Protein AF-A0A928F5N5-F1 (afdb_monomer)

Structure (mmCIF, N/CA/C/O backbone):
data_AF-A0A928F5N5-F1
#
_entry.id   AF-A0A928F5N5-F1
#
loop_
_atom_site.group_PDB
_atom_site.id
_atom_site.type_symbol
_atom_site.label_atom_id
_atom_site.label_alt_id
_atom_site.label_comp_id
_atom_site.label_asym_id
_atom_site.label_entity_id
_atom_site.label_seq_id
_atom_site.pdbx_PDB_ins_code
_atom_site.Cartn_x
_atom_site.Cartn_y
_atom_site.Cartn_z
_atom_site.occupancy
_atom_site.B_iso_or_equiv
_atom_site.auth_seq_id
_atom_site.auth_comp_id
_atom_site.auth_asym_id
_atom_site.auth_atom_id
_atom_site.pdbx_PDB_model_num
ATOM 1 N N . MET A 1 1 ? -5.615 1.039 19.590 1.00 87.25 1 MET A N 1
ATOM 2 C CA . MET A 1 1 ? -5.052 1.084 18.214 1.00 87.25 1 MET A CA 1
ATOM 3 C C . MET A 1 1 ? -4.154 2.319 18.062 1.00 87.25 1 MET A C 1
ATOM 5 O O . MET A 1 1 ? -4.483 3.327 18.672 1.00 87.25 1 MET A O 1
ATOM 9 N N . LYS A 1 2 ? -3.042 2.280 17.303 1.00 90.00 2 LYS A N 1
ATOM 10 C CA . LYS A 1 2 ? -2.291 3.506 16.936 1.00 90.00 2 LYS 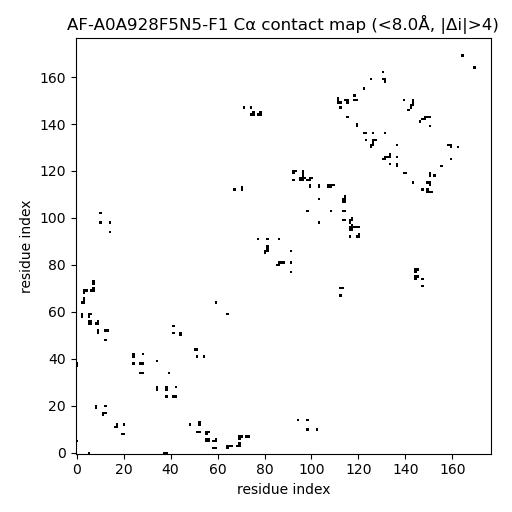A CA 1
ATOM 11 C C . LYS A 1 2 ? -2.864 4.136 15.659 1.00 90.00 2 LYS A C 1
ATOM 13 O O . LYS A 1 2 ? -3.434 3.432 14.828 1.00 90.00 2 LYS A O 1
ATOM 18 N N . ARG A 1 3 ? -2.696 5.446 15.453 1.00 90.75 3 ARG A N 1
ATOM 19 C CA . ARG A 1 3 ? -3.262 6.143 14.276 1.00 90.75 3 ARG A CA 1
ATOM 20 C C . ARG A 1 3 ? -2.635 5.715 12.954 1.00 90.75 3 ARG A C 1
ATOM 22 O O . ARG A 1 3 ? -3.323 5.692 11.941 1.00 90.75 3 ARG A O 1
ATOM 29 N N . GLU A 1 4 ? -1.373 5.308 12.968 1.00 92.06 4 GLU A N 1
ATOM 30 C CA . GLU A 1 4 ? -0.698 4.739 11.803 1.00 92.06 4 GLU A CA 1
ATOM 31 C C . GLU A 1 4 ? -1.307 3.386 11.403 1.00 92.06 4 GLU A C 1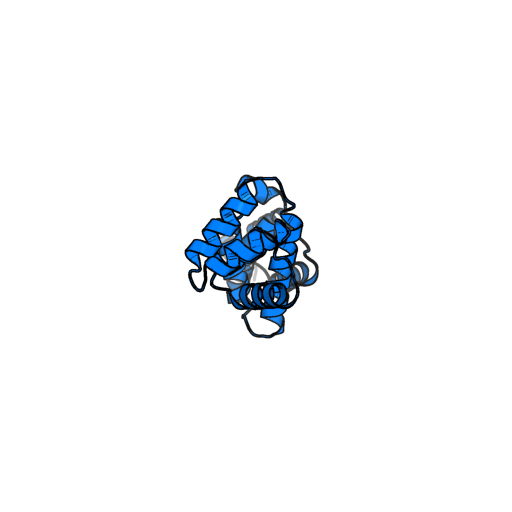
ATOM 33 O O . GLU A 1 4 ? -1.368 3.064 10.220 1.00 92.06 4 GLU A O 1
ATOM 38 N N . ASP A 1 5 ? -1.769 2.583 12.374 1.00 92.75 5 ASP A N 1
ATOM 39 C CA . ASP A 1 5 ? -2.526 1.351 12.095 1.00 92.75 5 ASP A CA 1
ATOM 40 C C . ASP A 1 5 ? -3.903 1.687 11.518 1.00 92.75 5 ASP A C 1
ATOM 42 O O . ASP A 1 5 ? -4.307 1.111 10.510 1.00 92.75 5 ASP A O 1
ATOM 46 N N . ALA A 1 6 ? -4.600 2.659 12.116 1.00 93.38 6 ALA A N 1
ATOM 47 C CA . ALA A 1 6 ? -5.908 3.107 11.644 1.00 93.38 6 ALA A CA 1
ATOM 48 C C . ALA A 1 6 ? -5.847 3.598 10.193 1.00 93.38 6 ALA A C 1
ATOM 50 O O . ALA A 1 6 ? -6.663 3.204 9.361 1.00 93.38 6 ALA A O 1
ATOM 51 N N . PHE A 1 7 ? -4.846 4.418 9.870 1.00 92.25 7 PHE A N 1
ATOM 52 C CA . PHE A 1 7 ? -4.652 4.942 8.526 1.00 92.25 7 PHE A CA 1
ATOM 53 C C . PHE A 1 7 ? -4.299 3.839 7.526 1.00 92.25 7 PHE A C 1
ATOM 55 O O . PHE A 1 7 ? -4.830 3.837 6.414 1.00 92.25 7 PHE A O 1
ATOM 62 N N . TYR A 1 8 ? -3.446 2.891 7.925 1.00 94.50 8 TYR A N 1
ATOM 63 C CA . TYR A 1 8 ? -3.115 1.706 7.136 1.00 94.50 8 TYR A CA 1
ATOM 64 C C . TYR A 1 8 ? -4.360 0.864 6.817 1.00 94.50 8 TYR A C 1
ATOM 66 O O . 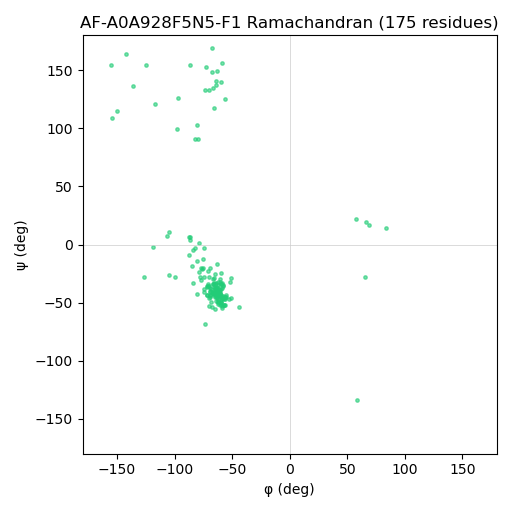TYR A 1 8 ? -4.638 0.628 5.642 1.00 94.50 8 TYR A O 1
ATOM 74 N N . TYR A 1 9 ? -5.159 0.482 7.819 1.00 95.44 9 TYR A N 1
ATOM 75 C CA . TYR A 1 9 ? -6.366 -0.321 7.592 1.00 95.44 9 TYR A CA 1
ATOM 76 C C . TYR A 1 9 ? -7.431 0.432 6.803 1.00 95.44 9 TYR A C 1
ATOM 78 O O . TYR A 1 9 ? -7.987 -0.121 5.860 1.00 95.44 9 TYR A O 1
ATOM 86 N N . LYS A 1 10 ? -7.664 1.715 7.111 1.00 93.75 10 LYS A N 1
ATOM 87 C CA . LYS A 1 10 ? -8.564 2.573 6.327 1.00 93.75 10 LYS A CA 1
ATOM 88 C C . LYS A 1 10 ? -8.178 2.548 4.852 1.00 93.75 10 LYS A C 1
ATOM 90 O O . LYS A 1 10 ? -9.032 2.390 3.987 1.00 93.75 10 LYS A O 1
ATOM 95 N N . THR A 1 11 ? -6.884 2.699 4.579 1.00 92.50 11 THR A N 1
ATOM 96 C CA . THR A 1 11 ? -6.342 2.671 3.223 1.00 92.50 11 THR A CA 1
ATOM 97 C C . THR A 1 11 ? -6.611 1.330 2.553 1.00 92.50 11 THR A C 1
ATOM 99 O O . THR A 1 11 ? -7.178 1.309 1.470 1.00 92.50 11 THR A O 1
ATOM 102 N N . LEU A 1 12 ? -6.266 0.211 3.190 1.00 94.44 12 LEU A N 1
ATOM 103 C CA . LEU A 1 12 ? -6.511 -1.117 2.626 1.00 94.44 12 LEU A CA 1
ATOM 104 C C . LEU A 1 12 ? -7.995 -1.364 2.316 1.00 94.44 12 LEU A C 1
ATOM 106 O O . LEU A 1 12 ? -8.326 -1.801 1.213 1.00 94.44 12 LEU A O 1
ATOM 110 N N . LEU A 1 13 ? -8.884 -0.988 3.237 1.00 94.81 13 LEU A N 1
ATOM 111 C CA . LEU A 1 13 ? -10.331 -1.126 3.075 1.00 94.81 13 LEU A CA 1
ATOM 112 C C . LEU A 1 13 ? -10.867 -0.302 1.896 1.00 94.81 13 LEU A C 1
ATOM 114 O O . LEU A 1 13 ? -11.680 -0.808 1.126 1.00 94.81 13 LEU A O 1
ATOM 118 N N . MET A 1 14 ? -10.372 0.926 1.687 1.00 92.75 14 MET A N 1
ATOM 119 C CA . MET A 1 14 ? -10.739 1.751 0.522 1.00 92.75 14 MET A CA 1
ATOM 120 C C . MET A 1 14 ? -10.398 1.087 -0.821 1.00 92.75 14 MET A C 1
ATOM 122 O O . MET A 1 14 ? -11.011 1.408 -1.839 1.00 92.75 14 MET A O 1
ATOM 126 N N . PHE A 1 15 ? -9.429 0.170 -0.830 1.00 91.62 15 PHE A N 1
ATOM 127 C CA . PHE A 1 15 ? -8.998 -0.574 -2.013 1.00 91.62 15 PHE A CA 1
ATOM 128 C C . PHE A 1 15 ? -9.490 -2.029 -2.030 1.00 91.62 15 PHE A C 1
ATOM 130 O O . PHE A 1 15 ? -9.087 -2.792 -2.903 1.00 91.62 15 PHE A O 1
ATOM 137 N N . GLY A 1 16 ? -10.403 -2.396 -1.124 1.00 92.44 16 GLY A N 1
ATOM 138 C CA . GLY A 1 16 ? -11.052 -3.709 -1.104 1.00 92.44 16 GLY A CA 1
ATOM 139 C C . GLY A 1 16 ? -10.254 -4.814 -0.409 1.00 92.44 16 GLY A C 1
ATOM 140 O O . GLY A 1 16 ? -10.598 -5.982 -0.557 1.00 92.44 16 GLY A O 1
ATOM 141 N N . PHE A 1 17 ? -9.212 -4.474 0.354 1.00 93.75 17 PHE A N 1
ATOM 142 C CA . PHE A 1 17 ? -8.443 -5.442 1.137 1.00 93.75 17 PHE A CA 1
ATOM 143 C C . PHE A 1 17 ? -8.929 -5.451 2.593 1.00 93.75 17 PHE A C 1
ATOM 145 O O . PHE A 1 17 ? -8.545 -4.581 3.376 1.00 93.75 17 PHE A O 1
ATOM 152 N N . SER A 1 18 ? -9.768 -6.427 2.960 1.00 93.38 18 SER A N 1
ATOM 153 C CA . SER A 1 18 ? -10.302 -6.558 4.327 1.00 93.38 18 SER A CA 1
ATOM 154 C C . SER A 1 18 ? -9.584 -7.600 5.185 1.00 93.38 18 SER A C 1
ATOM 156 O O . SER A 1 18 ? -9.499 -7.390 6.390 1.00 93.38 18 SER A O 1
ATOM 158 N N . ASP A 1 19 ? -8.992 -8.646 4.589 1.00 90.94 19 ASP A N 1
ATOM 159 C CA . ASP A 1 19 ? -8.426 -9.804 5.311 1.00 90.94 19 ASP A CA 1
ATOM 160 C C . ASP A 1 19 ? -7.598 -9.411 6.547 1.00 90.94 19 ASP A C 1
ATOM 162 O O . ASP A 1 19 ? -7.870 -9.841 7.665 1.00 90.94 19 ASP A O 1
ATOM 166 N N . GLY A 1 20 ? -6.604 -8.534 6.363 1.00 88.44 20 GLY A N 1
ATOM 167 C CA . GLY A 1 20 ? -5.707 -8.132 7.448 1.00 88.44 20 GLY A CA 1
ATOM 168 C C . GLY A 1 20 ? -6.376 -7.265 8.519 1.00 88.44 20 GLY A C 1
ATOM 169 O O . GLY A 1 20 ? -5.946 -7.285 9.670 1.00 88.44 20 GLY A O 1
ATOM 170 N N . TYR A 1 21 ? -7.416 -6.504 8.164 1.00 93.31 21 TYR A N 1
ATOM 171 C CA . TYR A 1 21 ? -8.219 -5.760 9.137 1.00 93.31 21 TYR A CA 1
ATOM 172 C C . TYR A 1 21 ? -9.089 -6.714 9.964 1.00 93.31 21 TYR A C 1
ATOM 174 O O . TYR A 1 21 ? -9.132 -6.583 11.187 1.00 93.31 21 TYR A O 1
ATOM 182 N N . ASP A 1 22 ? -9.723 -7.690 9.314 1.00 93.44 22 ASP A N 1
ATOM 183 C CA . ASP A 1 22 ? -10.597 -8.664 9.970 1.00 93.44 22 ASP A CA 1
ATOM 184 C C . ASP A 1 22 ? -9.799 -9.548 10.944 1.00 93.44 22 ASP A C 1
ATOM 186 O O . ASP A 1 22 ? -10.198 -9.733 12.096 1.00 93.44 22 ASP A O 1
ATOM 190 N N . GLU A 1 23 ? -8.626 -10.035 10.526 1.00 93.06 23 GLU A N 1
ATOM 191 C CA . GLU A 1 23 ? -7.694 -10.775 11.390 1.00 93.06 23 GLU A CA 1
ATOM 192 C C . GLU A 1 23 ? -7.266 -9.951 12.611 1.00 93.06 23 GLU A C 1
ATOM 194 O O . GLU A 1 23 ? -7.282 -10.443 13.744 1.00 93.06 23 GLU A O 1
ATOM 199 N N . TRP A 1 24 ? -6.915 -8.680 12.395 1.00 94.19 24 TRP A N 1
ATOM 200 C CA . TRP A 1 24 ? -6.528 -7.770 13.467 1.00 94.19 24 TRP A CA 1
ATOM 201 C C . TRP A 1 24 ? -7.674 -7.535 14.455 1.00 94.19 24 TRP A C 1
ATOM 203 O O . TRP A 1 24 ? -7.465 -7.642 15.664 1.00 94.19 24 TRP A O 1
ATOM 213 N N . LEU A 1 25 ? -8.885 -7.250 13.968 1.00 94.06 25 LEU A N 1
ATOM 214 C CA . LEU A 1 25 ? -10.032 -6.971 14.830 1.00 94.06 25 LEU A CA 1
ATOM 215 C C . LEU A 1 25 ? -10.379 -8.196 15.681 1.00 94.06 25 LEU A C 1
ATOM 217 O O . LEU A 1 25 ? -10.520 -8.072 16.897 1.00 94.06 25 LEU A O 1
ATOM 221 N N . ASN A 1 26 ? -10.434 -9.380 15.067 1.00 93.81 26 ASN A N 1
ATOM 222 C CA . ASN A 1 26 ? -10.726 -10.630 15.769 1.00 93.81 26 ASN A CA 1
ATOM 223 C C . ASN A 1 26 ? -9.701 -10.925 16.870 1.00 93.81 26 ASN A C 1
ATOM 225 O O . ASN A 1 26 ? -10.084 -11.256 17.991 1.00 93.81 26 ASN A O 1
ATOM 229 N N . TYR A 1 27 ? -8.407 -10.725 16.595 1.00 94.06 27 TYR A N 1
ATOM 230 C CA . TYR A 1 27 ? -7.363 -10.885 17.608 1.00 94.06 27 TYR A CA 1
ATOM 231 C C . TYR A 1 27 ? -7.621 -10.008 18.842 1.00 94.06 27 TYR A C 1
ATOM 233 O O . TYR A 1 27 ? -7.532 -10.483 19.975 1.00 94.06 27 TYR A O 1
ATOM 241 N N . TYR A 1 28 ? -7.960 -8.732 18.650 1.00 92.06 28 TYR A N 1
ATOM 242 C CA . TYR A 1 28 ? -8.182 -7.819 19.771 1.00 92.06 28 TYR A CA 1
ATOM 243 C C . TYR A 1 28 ? -9.482 -8.107 20.525 1.00 92.06 28 TYR A C 1
ATOM 245 O O . TYR A 1 28 ? -9.481 -8.040 21.752 1.00 92.06 28 TYR A O 1
ATOM 253 N N . LEU A 1 29 ? -10.547 -8.510 19.828 1.00 92.19 29 LEU A N 1
ATOM 254 C CA . LEU A 1 29 ? -11.795 -8.945 20.463 1.00 92.19 29 LEU A CA 1
ATOM 255 C C . LEU A 1 29 ? -11.603 -10.165 21.374 1.00 92.19 29 LEU A C 1
ATOM 257 O O . LEU A 1 29 ? -12.285 -10.285 22.389 1.00 92.19 29 LEU A O 1
ATOM 261 N N . GLU A 1 30 ? -10.668 -11.056 21.041 1.00 93.56 30 GLU A N 1
ATOM 262 C CA . GLU A 1 30 ? -10.359 -12.235 21.855 1.00 93.56 30 GLU A CA 1
ATOM 263 C C . GLU A 1 30 ? -9.384 -11.961 23.007 1.00 93.56 30 GLU A C 1
ATOM 265 O O . GLU A 1 30 ? -9.430 -12.647 24.032 1.00 93.56 30 GLU A O 1
ATOM 270 N N . LYS A 1 31 ? -8.432 -11.038 22.821 1.00 92.44 31 LYS A N 1
ATOM 271 C CA . LYS A 1 31 ? -7.279 -10.876 23.726 1.00 92.44 31 LYS A CA 1
ATOM 272 C C . LYS A 1 31 ? -7.363 -9.669 24.651 1.00 92.44 31 LYS A C 1
ATOM 274 O O . LYS A 1 31 ? -6.724 -9.690 25.703 1.00 92.44 31 LYS A O 1
ATOM 279 N N . GLU A 1 32 ? -8.084 -8.619 24.274 1.00 87.44 32 GLU A N 1
ATOM 280 C CA . GLU A 1 32 ? -8.141 -7.368 25.032 1.00 87.44 32 GLU A CA 1
ATOM 281 C C . GLU A 1 32 ? -9.382 -7.339 25.940 1.00 87.44 32 GLU A C 1
ATOM 283 O O . GLU A 1 32 ? -10.508 -7.539 25.496 1.00 87.44 32 GLU A O 1
ATOM 288 N N . SER A 1 33 ? -9.182 -7.100 27.241 1.00 86.12 33 SER A N 1
ATOM 289 C CA . SER A 1 33 ? -10.267 -6.926 28.214 1.00 86.12 33 SER A CA 1
ATOM 290 C C . SER A 1 33 ? -9.822 -5.977 29.340 1.00 86.12 33 SER A C 1
ATOM 292 O O . SER A 1 33 ? -8.930 -6.351 30.108 1.00 86.12 33 SER A O 1
ATOM 294 N N . PRO A 1 34 ? -10.438 -4.787 29.496 1.00 85.12 34 PRO A N 1
ATOM 295 C CA . PRO A 1 34 ? -11.539 -4.251 28.686 1.00 85.12 34 PRO A CA 1
ATOM 296 C C . PRO A 1 34 ? -11.070 -3.804 27.294 1.00 85.12 34 PRO A C 1
ATOM 298 O O . PRO A 1 34 ? -9.920 -3.404 27.140 1.00 85.12 34 PRO A O 1
ATOM 301 N N . LEU A 1 35 ? -11.969 -3.839 26.304 1.00 88.38 35 LEU A N 1
ATOM 302 C CA . LEU A 1 35 ? -11.706 -3.267 24.981 1.00 88.38 35 LEU A CA 1
ATOM 303 C C . LEU A 1 35 ? -11.515 -1.752 25.089 1.00 88.38 35 LEU A C 1
ATOM 305 O O . LEU A 1 35 ? -12.287 -1.072 25.763 1.00 88.38 35 LEU A O 1
ATOM 309 N N . SER A 1 36 ? -10.525 -1.220 24.382 1.00 87.88 36 SER A N 1
ATOM 310 C CA . SER A 1 36 ? -10.413 0.214 24.130 1.00 87.88 36 SER A CA 1
ATOM 311 C C . SER A 1 36 ? -11.593 0.734 23.301 1.00 87.88 36 SER A C 1
ATOM 313 O O . SER A 1 36 ? -12.118 0.022 22.442 1.00 87.88 36 SER A O 1
ATOM 315 N N . ASP A 1 37 ? -11.972 1.998 23.521 1.00 90.62 37 ASP A N 1
ATOM 316 C CA . ASP A 1 37 ? -13.157 2.627 22.910 1.00 90.62 37 ASP A CA 1
ATOM 317 C C . ASP A 1 37 ? -13.200 2.449 21.387 1.00 90.62 37 ASP A C 1
ATOM 319 O O . ASP A 1 37 ? -14.196 1.994 20.833 1.00 90.62 37 ASP A O 1
ATOM 323 N N . ILE A 1 38 ? -12.073 2.683 20.707 1.00 91.00 38 ILE A N 1
ATOM 324 C CA . ILE A 1 38 ? -11.995 2.525 19.250 1.00 91.00 38 ILE A CA 1
ATOM 325 C C . ILE A 1 38 ? -12.202 1.073 18.793 1.00 91.00 38 ILE A C 1
ATOM 327 O O . ILE A 1 38 ? -12.821 0.840 17.760 1.00 91.00 38 ILE A O 1
ATOM 331 N N . VAL A 1 39 ? -11.704 0.080 19.539 1.00 91.88 39 VAL A N 1
ATOM 332 C CA . VAL A 1 39 ? -11.897 -1.342 19.200 1.00 91.88 39 VAL A CA 1
ATOM 333 C C . VAL A 1 39 ? -13.361 -1.724 19.395 1.00 91.88 39 VAL A C 1
ATOM 335 O O . VAL A 1 39 ? -13.940 -2.402 18.545 1.00 91.88 39 VAL A O 1
ATOM 338 N N . LEU A 1 40 ? -13.977 -1.238 20.477 1.00 93.75 40 LEU A N 1
ATOM 339 C CA . LEU A 1 40 ? -15.399 -1.420 20.733 1.00 93.75 40 LEU A CA 1
ATOM 340 C C . LEU A 1 40 ? -16.243 -0.803 19.607 1.00 93.75 40 LEU A C 1
ATOM 342 O O . LEU A 1 40 ? -17.093 -1.488 19.044 1.00 93.75 40 LEU A O 1
ATOM 346 N N . GLU A 1 41 ? -15.987 0.444 19.218 1.00 94.62 41 GLU A N 1
ATOM 347 C CA . GLU A 1 41 ? -16.719 1.115 18.136 1.00 94.62 41 GLU A CA 1
ATOM 348 C C . GLU A 1 41 ? -16.555 0.410 16.781 1.00 94.62 41 GLU A C 1
ATOM 350 O O . GLU A 1 41 ? -17.536 0.229 16.053 1.00 94.62 41 GLU A O 1
ATOM 355 N N . LEU A 1 42 ? -15.343 -0.058 16.462 1.00 94.50 42 LEU A N 1
ATOM 356 C CA . LEU A 1 42 ? -15.085 -0.851 15.255 1.00 94.50 42 LEU A CA 1
ATOM 357 C C . LEU A 1 42 ? -15.878 -2.164 15.262 1.00 94.50 42 LEU A C 1
ATOM 359 O O . LEU A 1 42 ? -16.474 -2.520 14.249 1.00 94.50 42 LEU A O 1
ATOM 363 N N . SER A 1 43 ? -15.969 -2.847 16.407 1.00 93.25 43 SER A N 1
ATOM 364 C CA . SER A 1 43 ? -16.757 -4.083 16.535 1.00 93.25 43 SER A CA 1
ATOM 365 C C . SER A 1 43 ? -18.251 -3.880 16.246 1.00 93.25 43 SER A C 1
ATOM 367 O O . SER A 1 43 ? -18.918 -4.768 15.717 1.00 93.25 43 SER A O 1
ATOM 369 N N . LEU A 1 44 ? -18.773 -2.677 16.515 1.00 94.75 44 LEU A N 1
ATOM 370 C CA . LEU A 1 44 ? -20.166 -2.292 16.266 1.00 94.75 44 LEU A CA 1
ATOM 371 C C . LEU A 1 44 ? -20.430 -1.869 14.809 1.00 94.75 44 LEU A C 1
ATOM 373 O O . LEU A 1 44 ? -21.570 -1.551 14.446 1.00 94.75 44 LEU A O 1
ATOM 377 N N . CYS A 1 45 ? -19.401 -1.824 13.961 1.00 93.00 45 CYS A N 1
ATOM 378 C CA . CYS A 1 45 ? -19.569 -1.592 12.526 1.00 93.00 45 CYS A CA 1
ATOM 379 C C . CYS A 1 45 ? -20.028 -2.859 11.787 1.00 93.00 45 CYS A C 1
ATOM 381 O O . CYS A 1 45 ? -20.678 -2.752 10.747 1.00 93.00 45 CYS A O 1
ATOM 383 N N . GLY A 1 46 ? -19.771 -4.049 12.343 1.00 86.44 46 GLY A N 1
ATOM 384 C CA . GLY A 1 46 ? -20.100 -5.316 11.691 1.00 86.44 46 GLY A CA 1
ATOM 385 C C . GLY A 1 46 ? -19.417 -5.433 10.325 1.00 86.44 46 GLY A C 1
ATOM 386 O O . GLY A 1 46 ? -18.237 -5.130 10.194 1.00 86.44 46 GLY A O 1
ATOM 387 N N . SER A 1 47 ? -20.165 -5.843 9.299 1.00 87.12 47 SER A N 1
ATOM 388 C CA . SER A 1 47 ? -19.672 -5.963 7.918 1.00 87.12 47 SER A CA 1
ATOM 389 C C . SER A 1 47 ? -19.782 -4.674 7.085 1.00 87.12 47 SER A C 1
ATOM 391 O O . SER A 1 47 ? -19.533 -4.701 5.878 1.00 87.12 47 SER A O 1
ATOM 393 N N . ASP A 1 48 ? -20.167 -3.541 7.685 1.00 94.25 48 ASP A N 1
ATOM 394 C CA . ASP A 1 48 ? -20.286 -2.265 6.971 1.00 94.25 48 ASP A CA 1
ATOM 395 C C . ASP A 1 48 ? -18.913 -1.598 6.794 1.00 94.25 48 ASP A C 1
ATOM 397 O O . ASP A 1 48 ? -18.457 -0.802 7.618 1.00 94.25 48 ASP A O 1
ATOM 401 N N . VAL A 1 49 ? -18.259 -1.915 5.673 1.00 93.88 49 VAL A N 1
ATOM 402 C CA . VAL A 1 49 ? -16.935 -1.382 5.313 1.00 93.88 49 VAL A CA 1
ATOM 403 C C . VAL A 1 49 ? -16.930 0.146 5.223 1.00 93.88 49 VAL A C 1
ATOM 405 O O . VAL A 1 49 ? -15.958 0.774 5.638 1.00 93.88 49 VAL A O 1
ATOM 408 N N . ASN A 1 50 ? -18.001 0.771 4.725 1.00 94.56 50 ASN A N 1
ATOM 409 C CA . ASN A 1 50 ? -18.047 2.228 4.584 1.00 94.56 50 ASN A CA 1
ATOM 410 C C . ASN A 1 50 ? -18.094 2.903 5.952 1.00 94.56 50 ASN A C 1
ATOM 412 O O . ASN A 1 50 ? -17.353 3.857 6.193 1.00 94.56 50 ASN A O 1
ATOM 416 N N . LYS A 1 51 ? -18.909 2.372 6.867 1.00 95.81 51 LYS A N 1
ATOM 417 C CA . LYS A 1 51 ? -18.963 2.843 8.252 1.00 95.81 51 LYS A CA 1
ATOM 418 C C . LYS A 1 51 ? -17.616 2.662 8.953 1.00 95.81 51 LYS A C 1
ATOM 420 O O . LYS A 1 51 ? -17.147 3.602 9.595 1.00 95.81 51 LYS A O 1
ATOM 425 N N . THR A 1 52 ? -16.958 1.518 8.762 1.00 96.50 52 THR A N 1
ATOM 426 C CA . THR A 1 52 ? -15.604 1.266 9.281 1.00 96.50 52 THR A CA 1
ATOM 427 C C . THR A 1 52 ? -14.593 2.279 8.741 1.00 96.50 52 THR A C 1
ATOM 429 O O . THR A 1 52 ? -13.848 2.879 9.516 1.00 96.50 52 THR A O 1
ATOM 432 N N . ILE A 1 53 ? -14.585 2.535 7.428 1.00 95.00 53 ILE A N 1
ATOM 433 C CA . ILE A 1 53 ? -13.707 3.537 6.805 1.00 95.00 53 ILE A CA 1
ATOM 434 C C . ILE A 1 53 ? -13.970 4.927 7.391 1.00 95.00 53 ILE A C 1
ATOM 436 O O . ILE A 1 53 ? -13.013 5.628 7.720 1.00 95.00 53 ILE A O 1
ATOM 440 N N . SER A 1 54 ? -15.235 5.333 7.547 1.00 94.19 54 SER A N 1
ATOM 441 C CA . SER A 1 54 ? -15.591 6.627 8.143 1.00 94.19 54 SER A CA 1
ATOM 442 C C . SER A 1 54 ? -15.117 6.749 9.592 1.00 94.19 54 SER A C 1
ATOM 444 O O . SER A 1 54 ? -14.568 7.785 9.965 1.00 94.19 54 SER A O 1
ATOM 446 N N . LEU A 1 55 ? -15.266 5.692 10.393 1.00 94.94 55 LEU A N 1
ATOM 447 C CA . LEU A 1 55 ? -14.800 5.672 11.778 1.00 94.94 55 LEU A CA 1
ATOM 448 C C . LEU A 1 55 ? -13.275 5.839 11.858 1.00 94.94 55 LEU A C 1
ATOM 450 O O . LEU A 1 55 ? -12.773 6.711 12.566 1.00 94.94 55 LEU A O 1
ATOM 454 N N . LEU A 1 56 ? -12.534 5.049 11.072 1.00 94.25 56 LEU A N 1
ATOM 455 C CA . LEU A 1 56 ? -11.074 5.134 11.006 1.00 94.25 56 LEU A CA 1
ATOM 456 C C . LEU A 1 56 ? -10.610 6.490 10.462 1.00 94.25 56 LEU A C 1
ATOM 458 O O . LEU A 1 56 ? -9.606 7.031 10.922 1.00 94.25 56 LEU A O 1
ATOM 462 N N . HIS A 1 57 ? -11.335 7.062 9.496 1.00 91.88 57 HIS A N 1
ATOM 463 C CA . HIS A 1 57 ? -11.055 8.395 8.974 1.00 91.88 57 HIS A CA 1
ATOM 464 C C . HIS A 1 57 ? -11.142 9.458 10.073 1.00 91.88 57 HIS A C 1
ATOM 466 O O . HIS A 1 57 ? -10.195 10.228 10.235 1.00 91.88 57 HIS A O 1
ATOM 472 N N . ASN A 1 58 ? -12.226 9.459 10.852 1.00 91.50 58 ASN A N 1
ATOM 473 C CA . ASN A 1 58 ? -12.417 10.403 11.953 1.00 91.50 58 ASN A CA 1
ATOM 474 C C . ASN A 1 58 ? -11.335 10.230 13.025 1.00 91.50 58 ASN A C 1
ATOM 476 O O . ASN A 1 58 ? -10.697 11.204 13.415 1.00 91.50 58 ASN A O 1
ATOM 480 N N . TYR A 1 59 ? -11.026 8.985 13.398 1.00 91.19 59 TYR A N 1
ATOM 481 C CA . TYR A 1 59 ? -9.964 8.677 14.360 1.00 91.19 59 TYR A CA 1
ATOM 482 C C . TYR A 1 59 ? -8.582 9.214 13.933 1.00 91.19 59 TYR A C 1
ATOM 484 O O . TYR A 1 59 ? -7.775 9.655 14.762 1.00 91.19 59 TYR A O 1
ATOM 492 N N . CYS A 1 60 ? -8.300 9.207 12.625 1.00 88.75 60 CYS A N 1
ATOM 493 C CA . CYS A 1 60 ? -7.089 9.791 12.050 1.00 88.75 60 CYS A CA 1
ATOM 494 C C . CYS A 1 60 ? -7.130 11.325 11.949 1.00 88.75 60 CYS A C 1
ATOM 496 O O . CYS A 1 60 ? -6.070 11.942 11.994 1.00 88.75 60 CYS A O 1
ATOM 498 N N . ALA A 1 61 ? -8.304 11.938 11.776 1.00 84.25 61 ALA A N 1
ATOM 499 C CA . ALA A 1 61 ? -8.445 13.382 11.563 1.00 84.25 61 ALA A CA 1
ATOM 500 C C . ALA A 1 61 ? -8.137 14.212 12.821 1.00 84.25 61 ALA A C 1
ATOM 502 O O . ALA A 1 61 ? -7.795 15.388 12.727 1.00 84.25 61 ALA A O 1
ATOM 503 N N . GLU A 1 62 ? -8.239 13.600 14.000 1.00 67.12 62 GLU A N 1
ATOM 504 C CA . GLU A 1 62 ? -8.172 14.306 15.278 1.00 67.12 62 GLU A CA 1
ATOM 505 C C . GLU A 1 62 ? -6.756 14.723 15.707 1.00 67.12 62 GLU A C 1
ATOM 507 O O . GLU A 1 62 ? -6.628 15.620 16.540 1.00 67.12 62 GLU A O 1
ATOM 512 N N . GLN A 1 63 ? -5.686 14.098 15.191 1.00 73.75 63 GLN A N 1
ATOM 513 C CA . GLN A 1 63 ? -4.296 14.410 15.573 1.00 73.75 63 GLN A CA 1
ATOM 514 C C . GLN A 1 63 ? -3.288 14.041 14.472 1.00 73.75 63 GLN A C 1
ATOM 516 O O . GLN A 1 63 ? -3.504 13.108 13.702 1.00 73.75 63 GLN A O 1
ATOM 521 N N . ASN A 1 64 ? -2.134 14.716 14.462 1.00 80.12 64 ASN A N 1
ATOM 522 C CA . ASN A 1 64 ? -1.009 14.367 13.590 1.00 80.12 64 ASN A CA 1
ATOM 523 C C . ASN A 1 64 ? -0.443 12.974 13.927 1.00 80.12 64 ASN A C 1
ATOM 525 O O . ASN A 1 64 ? -0.314 12.613 15.097 1.00 80.12 64 ASN A O 1
ATOM 529 N N . PHE A 1 65 ? -0.068 12.216 12.896 1.00 85.56 65 PHE A N 1
ATOM 530 C CA . PHE A 1 65 ? 0.558 10.893 13.000 1.00 85.56 65 PHE A CA 1
ATOM 531 C C . PHE A 1 65 ? 1.625 10.718 11.911 1.00 85.56 65 PHE A C 1
ATOM 533 O O . PHE A 1 65 ? 1.651 11.471 10.931 1.00 85.56 65 PHE A O 1
ATOM 540 N N . ASP A 1 66 ? 2.504 9.726 12.067 1.00 87.38 66 ASP A N 1
ATOM 541 C CA . ASP A 1 66 ? 3.595 9.505 11.118 1.00 87.38 66 ASP A CA 1
ATOM 542 C C . ASP A 1 66 ? 3.116 8.740 9.868 1.00 87.38 66 ASP A C 1
ATOM 544 O O . ASP A 1 66 ? 2.927 7.516 9.855 1.00 87.38 66 ASP A O 1
ATOM 548 N N . LYS A 1 67 ? 2.932 9.475 8.767 1.00 82.50 67 LYS A N 1
ATOM 549 C CA . LYS A 1 67 ? 2.552 8.893 7.473 1.00 82.50 67 LYS A CA 1
ATOM 550 C C . LYS A 1 67 ? 3.632 7.964 6.899 1.00 82.50 67 LYS A C 1
ATOM 552 O O . LYS A 1 67 ? 3.273 7.063 6.141 1.00 82.50 67 LYS A O 1
ATOM 557 N N . ALA A 1 68 ? 4.912 8.125 7.251 1.00 86.19 68 ALA A N 1
ATOM 558 C CA . ALA A 1 68 ? 5.993 7.275 6.746 1.00 86.19 68 ALA A CA 1
ATOM 559 C C . ALA A 1 68 ? 5.888 5.843 7.289 1.00 86.19 68 ALA A C 1
ATOM 561 O O . ALA A 1 68 ? 6.065 4.882 6.540 1.00 86.19 68 ALA A O 1
ATOM 562 N N . VAL A 1 69 ? 5.499 5.690 8.558 1.00 90.56 69 VAL A N 1
ATOM 563 C CA . VAL A 1 69 ? 5.212 4.378 9.163 1.00 90.56 69 VAL A CA 1
ATOM 564 C C . VAL A 1 69 ? 4.045 3.693 8.450 1.00 90.56 69 VAL A C 1
ATOM 566 O O . VAL A 1 69 ? 4.094 2.496 8.173 1.00 90.56 69 VAL A O 1
ATOM 569 N N . SER A 1 70 ? 2.995 4.450 8.125 1.00 90.12 70 SER A N 1
ATOM 570 C CA . SER A 1 70 ? 1.835 3.913 7.401 1.00 90.12 70 SER A CA 1
ATOM 571 C C . SER A 1 70 ? 2.202 3.493 5.974 1.00 90.12 70 SER A C 1
ATOM 573 O O . SER A 1 70 ? 1.806 2.421 5.520 1.00 90.12 70 SER A O 1
ATOM 575 N N . HIS A 1 71 ? 3.005 4.306 5.285 1.00 89.94 71 HIS A N 1
ATOM 576 C CA . HIS A 1 71 ? 3.556 3.982 3.973 1.00 89.94 71 HIS A CA 1
ATOM 577 C C . HIS A 1 71 ? 4.388 2.691 4.007 1.00 89.94 71 HIS A C 1
ATOM 579 O O . HIS A 1 71 ? 4.217 1.836 3.141 1.00 89.94 71 HIS A O 1
ATOM 585 N N . ASP A 1 72 ? 5.263 2.514 5.004 1.00 92.31 72 ASP A N 1
ATOM 586 C CA . ASP A 1 72 ? 6.092 1.309 5.097 1.00 92.31 72 ASP A CA 1
ATOM 587 C C . ASP A 1 72 ? 5.252 0.038 5.301 1.00 92.31 72 ASP A C 1
ATOM 589 O O . ASP A 1 72 ? 5.504 -0.979 4.656 1.00 92.31 72 ASP A O 1
ATOM 593 N N . LYS A 1 73 ? 4.179 0.112 6.099 1.00 94.38 73 LYS A N 1
ATOM 594 C CA . LYS A 1 73 ? 3.215 -0.996 6.236 1.00 94.38 73 LYS A CA 1
ATOM 595 C C . LYS A 1 73 ? 2.540 -1.344 4.914 1.00 94.38 73 LYS A C 1
ATOM 597 O O . LYS A 1 73 ? 2.436 -2.521 4.581 1.00 94.38 73 LYS A O 1
ATOM 602 N N . LEU A 1 74 ? 2.117 -0.343 4.141 1.00 94.50 74 LEU A N 1
ATOM 603 C CA . LEU A 1 74 ? 1.530 -0.567 2.816 1.00 94.50 74 LEU A CA 1
ATOM 604 C C . LEU A 1 74 ? 2.544 -1.186 1.852 1.00 94.50 74 LEU A C 1
ATOM 606 O O . LEU A 1 74 ? 2.224 -2.146 1.157 1.00 94.50 74 LEU A O 1
ATOM 610 N N . ARG A 1 75 ? 3.788 -0.697 1.839 1.00 95.00 75 ARG A N 1
ATOM 611 C CA . ARG A 1 75 ? 4.869 -1.298 1.048 1.00 95.00 75 ARG A CA 1
ATOM 612 C C . ARG A 1 75 ? 5.074 -2.765 1.422 1.00 95.00 75 ARG A C 1
ATOM 614 O O . ARG A 1 75 ? 5.153 -3.605 0.532 1.00 95.00 75 ARG A O 1
ATOM 621 N N . LEU A 1 76 ? 5.141 -3.085 2.715 1.00 96.44 76 LEU A N 1
ATOM 622 C CA . LEU A 1 76 ? 5.284 -4.462 3.193 1.00 96.44 76 LEU A CA 1
ATOM 623 C C . LEU A 1 76 ? 4.078 -5.334 2.823 1.00 96.44 76 LEU A C 1
ATOM 625 O O . LEU A 1 76 ? 4.265 -6.487 2.438 1.00 96.44 76 LEU A O 1
ATOM 629 N N . PHE A 1 77 ? 2.862 -4.787 2.869 1.00 96.62 77 PHE A N 1
ATOM 630 C CA . PHE A 1 77 ? 1.665 -5.459 2.366 1.00 96.62 77 PHE A CA 1
ATOM 631 C C . PHE A 1 77 ? 1.826 -5.842 0.888 1.00 96.62 77 PHE A C 1
ATOM 633 O O . PHE A 1 77 ? 1.691 -7.015 0.542 1.00 96.62 77 PHE A O 1
ATOM 640 N N . PHE A 1 78 ? 2.205 -4.894 0.026 1.00 96.62 78 PHE A N 1
ATOM 641 C CA . PHE A 1 78 ? 2.411 -5.169 -1.398 1.00 96.62 78 PHE A CA 1
ATOM 642 C C . PHE A 1 78 ? 3.580 -6.118 -1.658 1.00 96.62 78 PHE A C 1
ATOM 644 O O . PHE A 1 78 ? 3.489 -6.975 -2.534 1.00 96.62 78 PHE A O 1
ATOM 651 N N . LYS A 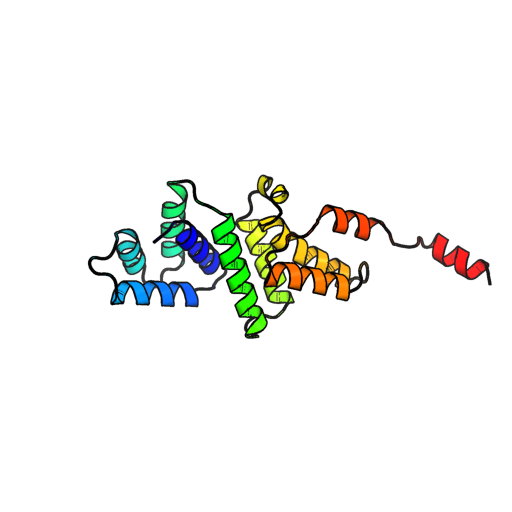1 79 ? 4.660 -6.006 -0.877 1.00 97.69 79 LYS A N 1
A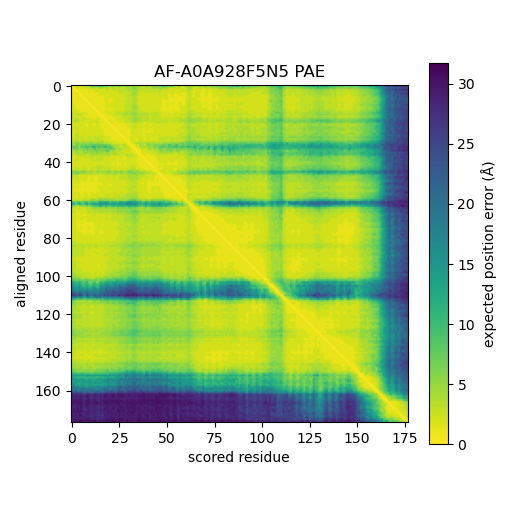TOM 652 C CA . LYS A 1 79 ? 5.795 -6.930 -0.925 1.00 97.69 79 LYS A CA 1
ATOM 653 C C . LYS A 1 79 ? 5.317 -8.358 -0.691 1.00 97.69 79 LYS A C 1
ATOM 655 O O . LYS A 1 79 ? 5.591 -9.245 -1.496 1.00 97.69 79 LYS A O 1
ATOM 660 N N . ASN A 1 80 ? 4.564 -8.568 0.384 1.00 97.06 80 ASN A N 1
ATOM 661 C CA . ASN A 1 80 ? 4.033 -9.878 0.729 1.00 97.06 80 ASN A CA 1
ATOM 662 C C . ASN A 1 80 ? 3.035 -10.374 -0.322 1.00 97.06 80 ASN A C 1
ATOM 664 O O . ASN A 1 80 ? 3.099 -11.539 -0.710 1.00 97.06 80 ASN A O 1
ATOM 668 N N . ALA A 1 81 ? 2.151 -9.510 -0.823 1.00 96.50 81 ALA A N 1
ATOM 669 C CA . ALA A 1 81 ? 1.191 -9.867 -1.865 1.00 96.50 81 ALA A CA 1
ATOM 670 C C . ALA A 1 81 ? 1.882 -10.302 -3.171 1.00 96.50 81 ALA A C 1
ATOM 672 O O . ALA A 1 81 ? 1.492 -11.307 -3.763 1.00 96.50 81 ALA A O 1
ATOM 673 N N . TYR A 1 82 ? 2.949 -9.606 -3.570 1.00 97.75 82 TYR A N 1
ATOM 674 C CA . TYR A 1 82 ? 3.757 -9.964 -4.732 1.00 97.75 82 TYR A CA 1
ATOM 675 C C . TYR A 1 82 ? 4.475 -11.306 -4.541 1.00 97.75 82 TYR A C 1
ATOM 677 O O . TYR A 1 82 ? 4.286 -12.234 -5.323 1.00 97.75 82 TYR A O 1
ATOM 685 N N . TYR A 1 83 ? 5.260 -11.452 -3.467 1.00 97.94 83 TYR A N 1
ATOM 686 C CA . TYR A 1 83 ? 6.062 -12.663 -3.249 1.00 97.94 83 TYR A CA 1
ATOM 687 C C . TYR A 1 83 ? 5.229 -13.910 -2.920 1.00 97.94 83 TYR A C 1
ATOM 689 O O . TYR A 1 83 ? 5.706 -15.027 -3.110 1.00 97.94 83 TYR A O 1
ATOM 697 N N . SER A 1 84 ? 3.987 -13.743 -2.455 1.00 96.94 84 SER A N 1
ATOM 698 C CA . SER A 1 84 ? 3.029 -14.844 -2.271 1.00 96.94 84 SER A CA 1
ATOM 699 C C . SER A 1 84 ? 2.219 -15.178 -3.529 1.00 96.94 84 SER A C 1
ATOM 701 O O . SER A 1 84 ? 1.352 -16.047 -3.471 1.00 96.94 84 SER A O 1
ATOM 703 N N . ASN A 1 85 ? 2.490 -14.519 -4.664 1.00 96.31 85 ASN A N 1
ATOM 704 C CA . ASN A 1 85 ? 1.727 -14.628 -5.913 1.00 96.31 85 ASN A CA 1
ATOM 705 C C . ASN A 1 85 ? 0.233 -14.270 -5.773 1.00 96.31 85 ASN A C 1
ATOM 707 O O . ASN A 1 85 ? -0.579 -14.685 -6.597 1.00 96.31 85 ASN A O 1
ATOM 711 N N . ARG A 1 86 ? -0.146 -13.500 -4.743 1.00 95.75 86 ARG A N 1
ATOM 712 C CA . ARG A 1 86 ? -1.507 -12.954 -4.601 1.00 95.75 86 ARG A CA 1
ATOM 713 C C . ARG A 1 86 ? -1.770 -11.803 -5.569 1.00 95.75 86 ARG A C 1
ATOM 715 O O . ARG A 1 86 ? -2.923 -11.558 -5.899 1.00 95.75 86 ARG A O 1
ATOM 722 N N . MET A 1 87 ? -0.723 -11.082 -5.964 1.00 96.94 87 MET A N 1
ATOM 723 C CA . MET A 1 87 ? -0.787 -9.993 -6.936 1.00 96.94 87 MET A CA 1
ATOM 724 C C . MET A 1 87 ? 0.384 -10.102 -7.912 1.00 96.94 87 MET A C 1
ATOM 726 O O . MET A 1 87 ? 1.526 -10.323 -7.509 1.00 96.94 87 MET A O 1
ATOM 730 N N . SER A 1 88 ? 0.099 -9.902 -9.192 1.00 97.12 88 SER A N 1
ATOM 731 C CA . SER A 1 88 ? 1.097 -9.677 -10.236 1.00 97.12 88 SER A CA 1
ATOM 732 C C . SER A 1 88 ? 1.809 -8.335 -10.053 1.00 97.12 88 SER A C 1
ATOM 734 O O . SER A 1 88 ? 1.398 -7.473 -9.269 1.00 97.12 88 SER A O 1
ATOM 736 N N . LYS A 1 89 ? 2.893 -8.135 -10.809 1.00 96.00 89 LYS A N 1
ATOM 737 C CA . LYS A 1 89 ? 3.649 -6.880 -10.791 1.00 96.00 89 LYS A CA 1
ATOM 738 C C . LYS A 1 89 ? 2.761 -5.704 -11.208 1.00 96.00 89 LYS A C 1
ATOM 740 O O . LYS A 1 89 ? 2.731 -4.682 -10.534 1.00 96.00 89 LYS A O 1
ATOM 745 N N . GLU A 1 90 ? 1.995 -5.889 -12.275 1.00 95.62 90 GLU A N 1
ATOM 746 C CA . GLU A 1 90 ? 1.041 -4.938 -12.839 1.00 95.62 90 GLU A CA 1
ATOM 747 C C . GLU A 1 90 ? -0.038 -4.541 -11.829 1.00 95.62 90 GLU A C 1
ATOM 749 O O . GLU A 1 90 ? -0.328 -3.358 -11.656 1.00 95.62 90 GLU A O 1
ATOM 754 N N . GLU A 1 91 ? -0.608 -5.518 -11.121 1.00 96.38 91 GLU A N 1
ATOM 755 C CA . GLU A 1 91 ? -1.627 -5.264 -10.099 1.00 96.38 91 GLU A CA 1
ATOM 756 C C . GLU A 1 91 ? -1.060 -4.478 -8.917 1.00 96.38 91 GLU A C 1
ATOM 758 O O . GLU A 1 91 ? -1.727 -3.574 -8.405 1.00 96.38 91 GLU A O 1
ATOM 763 N N . VAL A 1 92 ? 0.171 -4.784 -8.491 1.00 97.06 92 VAL A N 1
ATOM 764 C CA . VAL A 1 92 ? 0.854 -4.030 -7.431 1.00 97.06 92 VAL A CA 1
ATOM 765 C C . VAL A 1 92 ? 1.064 -2.582 -7.858 1.00 97.06 92 VAL A C 1
ATOM 767 O O . VAL A 1 92 ? 0.673 -1.677 -7.123 1.00 97.06 92 VAL A O 1
ATOM 770 N N . LEU A 1 93 ? 1.627 -2.357 -9.047 1.00 95.56 93 LEU A N 1
ATOM 771 C 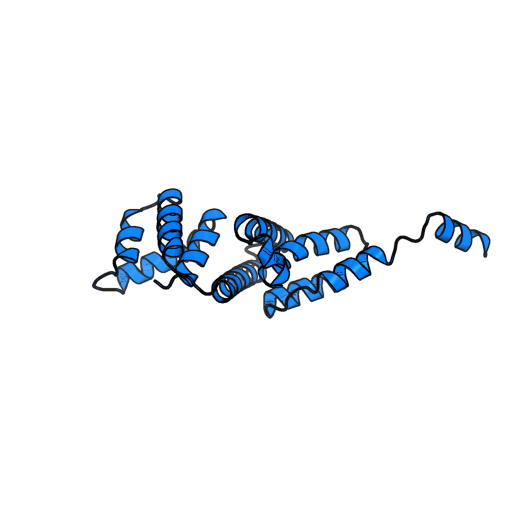CA . LEU A 1 93 ? 1.899 -1.021 -9.585 1.00 95.56 93 LEU A CA 1
ATOM 772 C C . LEU A 1 93 ? 0.623 -0.188 -9.715 1.00 95.56 93 LEU A C 1
ATOM 774 O O . LEU A 1 93 ? 0.548 0.916 -9.178 1.00 95.56 93 LEU A O 1
ATOM 778 N N . SER A 1 94 ? -0.404 -0.751 -10.354 1.00 94.38 94 SER A N 1
ATOM 779 C CA . SER A 1 94 ? -1.677 -0.064 -10.571 1.00 94.38 94 SER A CA 1
ATOM 780 C C . SER A 1 94 ? -2.353 0.297 -9.244 1.00 94.38 94 SER A C 1
ATOM 782 O O . SER A 1 94 ? -2.894 1.394 -9.077 1.00 94.38 94 SER A O 1
ATOM 784 N N . THR A 1 95 ? -2.290 -0.604 -8.260 1.00 94.75 95 THR A N 1
ATOM 785 C CA . THR A 1 95 ? -2.877 -0.371 -6.936 1.00 94.75 95 THR A CA 1
ATOM 786 C C . THR A 1 95 ? -2.097 0.686 -6.158 1.00 94.75 95 THR A C 1
ATOM 788 O O . THR A 1 95 ? -2.706 1.616 -5.632 1.00 94.75 95 THR A O 1
ATOM 791 N N . MET A 1 96 ? -0.762 0.599 -6.130 1.00 93.56 96 MET A N 1
ATOM 792 C CA . MET A 1 96 ? 0.122 1.610 -5.538 1.00 93.56 96 MET A CA 1
ATOM 793 C C . MET A 1 96 ? -0.124 2.997 -6.141 1.00 93.56 96 MET A C 1
ATOM 795 O O . MET A 1 96 ? -0.275 3.972 -5.404 1.00 93.56 96 MET A O 1
ATOM 799 N N . TYR A 1 97 ? -0.242 3.079 -7.467 1.00 91.38 97 TYR A N 1
ATOM 800 C CA . TYR A 1 97 ? -0.551 4.312 -8.180 1.00 91.38 97 TYR A CA 1
ATOM 801 C C . TYR A 1 97 ? -1.889 4.905 -7.731 1.00 91.38 97 TYR A C 1
ATOM 803 O O . TYR A 1 97 ? -1.944 6.048 -7.271 1.00 91.38 97 TYR A O 1
ATOM 811 N N . ARG A 1 98 ? -2.976 4.124 -7.778 1.00 90.44 98 ARG A N 1
ATOM 812 C CA . ARG A 1 98 ? -4.301 4.610 -7.358 1.00 90.44 98 ARG A CA 1
ATOM 813 C C . ARG A 1 98 ? -4.318 5.026 -5.889 1.00 90.44 98 ARG A C 1
ATOM 815 O O . ARG A 1 98 ? -4.963 6.013 -5.544 1.00 90.44 98 ARG A O 1
ATOM 822 N N . LEU A 1 99 ? -3.618 4.294 -5.031 1.00 89.69 99 LEU A N 1
ATOM 823 C CA . LEU A 1 99 ? -3.488 4.609 -3.614 1.00 89.69 99 LEU A CA 1
ATOM 824 C C . LEU A 1 99 ? -2.759 5.941 -3.426 1.00 89.69 99 LEU A C 1
ATOM 826 O O . LEU A 1 99 ? -3.277 6.826 -2.746 1.00 89.69 99 LEU A O 1
ATOM 830 N N . SER A 1 100 ? -1.627 6.133 -4.105 1.00 87.19 100 SER A N 1
ATOM 831 C CA . SER A 1 100 ? -0.868 7.386 -4.057 1.00 87.19 100 SER A CA 1
ATOM 832 C C . SER A 1 100 ? -1.690 8.601 -4.504 1.00 87.19 100 SER A C 1
ATOM 834 O O . SER A 1 100 ? -1.581 9.654 -3.890 1.00 87.19 100 SER A O 1
ATOM 836 N N . LEU A 1 101 ? -2.581 8.451 -5.490 1.00 84.19 101 LEU A N 1
ATOM 837 C CA . LEU A 1 101 ? -3.467 9.527 -5.950 1.00 84.19 101 LEU A CA 1
ATOM 838 C C . LEU A 1 101 ? -4.582 9.882 -4.964 1.00 84.19 101 LEU A C 1
ATOM 840 O O . LEU A 1 101 ? -4.976 11.040 -4.877 1.00 84.19 101 LEU A O 1
ATOM 844 N N . ASN A 1 102 ? -5.129 8.890 -4.260 1.00 78.88 102 ASN A N 1
ATOM 845 C CA . ASN A 1 102 ? -6.254 9.106 -3.345 1.00 78.88 102 ASN A CA 1
ATOM 846 C C . ASN A 1 102 ? -5.812 9.560 -1.949 1.00 78.88 102 ASN A C 1
ATOM 848 O O . ASN A 1 102 ? -6.635 10.033 -1.167 1.00 78.88 102 ASN A O 1
ATOM 852 N N . ILE A 1 103 ? -4.539 9.349 -1.609 1.00 77.06 103 ILE A N 1
ATOM 853 C CA . ILE A 1 103 ? -4.031 9.481 -0.239 1.00 77.06 103 ILE A CA 1
ATOM 854 C C . ILE A 1 103 ? -2.828 10.421 -0.154 1.00 77.06 103 ILE A C 1
ATOM 856 O O . ILE A 1 103 ? -2.612 11.045 0.888 1.00 77.06 103 ILE A O 1
ATOM 860 N N . GLY A 1 104 ? -2.051 10.533 -1.231 1.00 64.25 104 GLY A N 1
ATOM 861 C CA . GLY A 1 104 ? -0.956 11.484 -1.329 1.00 64.25 104 GLY A CA 1
ATOM 862 C C . GLY A 1 104 ? -1.479 12.916 -1.338 1.00 64.25 104 GLY A C 1
ATOM 863 O O . GLY A 1 104 ? -2.437 13.242 -2.036 1.00 64.25 104 GLY A O 1
ATOM 864 N N . ASP A 1 105 ? -0.836 13.776 -0.555 1.00 63.56 105 ASP A N 1
ATOM 865 C CA . ASP A 1 105 ? -0.976 15.217 -0.722 1.00 63.56 105 ASP A CA 1
ATOM 866 C C . ASP A 1 105 ? -0.195 15.615 -1.989 1.00 63.56 105 ASP A C 1
ATOM 868 O O . ASP A 1 105 ? 0.953 15.185 -2.139 1.00 63.56 105 ASP A O 1
ATOM 872 N N . PRO A 1 106 ? -0.755 16.419 -2.909 1.00 57.12 106 PRO A N 1
ATOM 873 C CA . PRO A 1 106 ? -0.006 16.972 -4.030 1.00 57.12 106 PRO A CA 1
ATOM 874 C C . PRO A 1 106 ? 1.309 17.666 -3.632 1.00 57.12 106 PRO A C 1
ATOM 876 O O . PRO A 1 106 ? 2.260 17.657 -4.410 1.00 57.12 106 PRO A O 1
ATOM 879 N N . GLY A 1 107 ? 1.386 18.224 -2.418 1.00 55.09 107 GLY A N 1
ATOM 880 C CA . GLY A 1 107 ? 2.619 18.767 -1.838 1.00 55.09 107 GLY A CA 1
ATOM 881 C C . GLY A 1 107 ? 3.599 17.712 -1.297 1.00 55.09 107 GLY A C 1
ATOM 882 O O . GLY A 1 107 ? 4.789 17.994 -1.193 1.00 55.09 107 GLY A O 1
ATOM 883 N N . ASP A 1 108 ? 3.139 16.486 -1.010 1.00 55.78 108 ASP A N 1
ATOM 884 C CA . ASP A 1 108 ? 3.958 15.348 -0.546 1.00 55.78 108 ASP A CA 1
ATOM 885 C C . ASP A 1 108 ? 4.617 14.568 -1.699 1.00 55.78 108 ASP A C 1
ATOM 887 O O . ASP A 1 108 ? 5.425 13.665 -1.450 1.00 55.78 108 ASP A O 1
ATOM 891 N N . PHE A 1 109 ? 4.333 14.900 -2.966 1.00 54.44 109 PHE A N 1
ATOM 892 C CA . PHE A 1 109 ? 5.053 14.306 -4.102 1.00 54.44 109 PHE A CA 1
ATOM 893 C C . PHE A 1 109 ? 6.553 14.662 -4.103 1.00 54.44 109 PHE A C 1
ATOM 895 O O . PHE A 1 109 ? 7.339 13.932 -4.710 1.00 54.44 109 PHE A O 1
ATOM 902 N N . ASP A 1 110 ? 6.958 15.683 -3.338 1.00 48.03 110 ASP A N 1
ATOM 903 C CA . ASP A 1 110 ? 8.357 16.025 -3.046 1.00 48.03 110 ASP A CA 1
ATOM 904 C C . ASP A 1 110 ? 8.994 15.161 -1.929 1.00 48.03 110 ASP A C 1
ATOM 906 O O . ASP A 1 110 ? 10.220 15.113 -1.806 1.00 48.03 110 ASP A O 1
ATOM 910 N N . ILE A 1 111 ? 8.212 14.406 -1.137 1.00 49.69 111 ILE A N 1
ATOM 911 C CA . ILE A 1 111 ? 8.707 13.609 0.016 1.00 49.69 111 ILE A CA 1
ATOM 912 C C . ILE A 1 111 ? 9.194 12.204 -0.386 1.00 49.69 111 ILE A C 1
ATOM 914 O O . ILE A 1 111 ? 9.601 11.393 0.445 1.00 49.69 111 ILE A O 1
ATOM 918 N N . LYS A 1 112 ? 9.260 11.901 -1.684 1.00 65.00 112 LYS A N 1
ATOM 919 C CA . LYS A 1 112 ? 9.832 10.665 -2.255 1.00 65.00 112 LYS A CA 1
ATOM 920 C C . LYS A 1 112 ? 9.093 9.357 -1.912 1.00 65.00 112 LYS A C 1
ATOM 922 O O . LYS A 1 112 ? 9.125 8.447 -2.731 1.00 65.00 112 LYS A O 1
ATOM 927 N N . LEU A 1 113 ? 8.396 9.228 -0.779 1.00 70.19 113 LEU A N 1
ATOM 928 C CA . LEU A 1 113 ? 7.748 7.977 -0.353 1.00 70.19 113 LEU A CA 1
ATOM 929 C C . LEU A 1 113 ? 6.486 7.670 -1.175 1.00 70.19 113 LEU A C 1
ATOM 931 O O . LEU A 1 113 ? 6.509 6.780 -2.023 1.00 70.19 113 LEU A O 1
ATOM 935 N N . TRP A 1 114 ? 5.418 8.460 -1.022 1.00 80.62 114 TRP A N 1
ATOM 936 C CA . TRP A 1 114 ? 4.188 8.298 -1.818 1.00 80.62 114 TRP A CA 1
ATOM 937 C C . TRP A 1 114 ? 4.418 8.548 -3.311 1.00 80.62 114 TRP A C 1
ATOM 939 O O . TRP A 1 114 ? 3.832 7.871 -4.154 1.00 80.62 114 TRP A O 1
ATOM 949 N N . GLY A 1 115 ? 5.339 9.460 -3.640 1.00 82.06 115 GLY A N 1
ATOM 950 C CA . GLY A 1 115 ? 5.777 9.688 -5.014 1.00 82.06 115 GLY A CA 1
ATOM 951 C C . GLY A 1 115 ? 6.373 8.439 -5.665 1.00 82.06 115 GLY A C 1
ATOM 952 O O . GLY A 1 115 ? 6.155 8.216 -6.848 1.00 82.06 115 GLY A O 1
ATOM 953 N N . SER A 1 116 ? 7.056 7.568 -4.917 1.00 86.81 116 SER A N 1
ATOM 954 C CA . SER A 1 116 ? 7.585 6.318 -5.481 1.00 86.81 116 SER A CA 1
ATOM 955 C C . SER A 1 116 ? 6.478 5.357 -5.908 1.00 86.81 116 SER A C 1
ATOM 957 O O . SER A 1 116 ? 6.558 4.801 -7.001 1.00 86.81 116 SER A O 1
ATOM 959 N N . MET A 1 117 ? 5.422 5.217 -5.097 1.00 89.44 117 MET A N 1
ATOM 960 C CA . MET A 1 117 ? 4.230 4.435 -5.462 1.00 89.44 117 MET A CA 1
ATOM 961 C C . MET A 1 117 ? 3.562 4.978 -6.732 1.00 89.44 117 MET A C 1
ATOM 963 O O . MET A 1 117 ? 3.131 4.201 -7.577 1.00 89.44 117 MET A O 1
ATOM 967 N N . TYR A 1 118 ? 3.529 6.305 -6.886 1.00 88.44 118 TYR A N 1
ATOM 968 C CA . TYR A 1 118 ? 3.010 6.972 -8.079 1.00 88.44 118 TYR A CA 1
ATOM 969 C C . TYR A 1 118 ? 3.889 6.729 -9.319 1.00 88.44 118 TYR A C 1
ATOM 971 O O . TYR A 1 118 ? 3.409 6.294 -10.364 1.00 88.44 118 TYR A O 1
ATOM 979 N N . TYR A 1 119 ? 5.191 7.011 -9.220 1.00 87.38 119 TYR A N 1
ATOM 980 C CA . TYR A 1 119 ? 6.099 7.018 -10.369 1.00 87.38 119 TYR A CA 1
ATOM 981 C C . TYR A 1 119 ? 6.489 5.624 -10.856 1.00 87.38 119 TYR A C 1
ATOM 983 O O . TYR A 1 119 ? 6.919 5.502 -12.002 1.00 87.38 119 TYR A O 1
ATOM 991 N N . LEU A 1 120 ? 6.354 4.583 -10.032 1.00 91.31 120 LEU A N 1
ATOM 992 C CA . LEU A 1 120 ? 6.662 3.214 -10.443 1.00 91.31 120 LEU A CA 1
ATOM 993 C C . LEU A 1 120 ? 5.783 2.742 -11.606 1.00 91.31 120 LEU A C 1
ATOM 995 O O . LEU A 1 120 ? 6.306 2.133 -12.536 1.00 91.31 120 LEU A O 1
ATOM 999 N N . A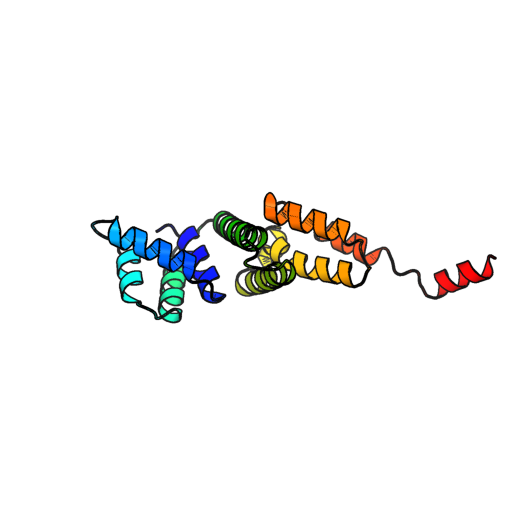SP A 1 121 ? 4.491 3.067 -11.592 1.00 91.62 121 ASP A N 1
ATOM 1000 C CA . ASP A 1 121 ? 3.569 2.732 -12.685 1.00 91.62 121 ASP A CA 1
ATOM 1001 C C . ASP A 1 121 ? 3.971 3.439 -13.992 1.00 91.62 121 ASP A C 1
ATOM 1003 O O . ASP A 1 121 ? 4.128 2.812 -15.040 1.00 91.62 121 ASP A O 1
ATOM 1007 N N . TYR A 1 122 ? 4.303 4.731 -13.908 1.00 88.12 122 TYR A N 1
ATOM 1008 C CA . TYR A 1 122 ? 4.837 5.482 -15.046 1.00 88.12 122 TYR A CA 1
ATOM 1009 C C . TYR A 1 122 ? 6.166 4.904 -15.562 1.00 88.12 122 TYR A C 1
ATOM 1011 O O . TYR A 1 122 ? 6.371 4.772 -16.770 1.00 88.12 122 TYR A O 1
ATOM 1019 N N . TYR A 1 123 ? 7.079 4.538 -14.658 1.00 89.44 123 TYR A N 1
ATOM 1020 C CA . TYR A 1 123 ? 8.378 3.969 -15.018 1.00 89.44 123 TYR A CA 1
ATOM 1021 C C . TYR A 1 123 ? 8.226 2.598 -15.685 1.00 89.44 123 TYR A C 1
ATOM 1023 O O . TYR A 1 123 ? 8.977 2.283 -16.609 1.00 89.44 123 TYR A O 1
ATOM 1031 N N . TYR A 1 124 ? 7.213 1.828 -15.285 1.00 93.19 124 TYR A N 1
ATOM 1032 C CA . TYR A 1 124 ? 6.846 0.589 -15.957 1.00 93.19 124 TYR A CA 1
ATOM 1033 C C . TYR A 1 124 ? 6.340 0.835 -17.380 1.00 93.19 124 TYR A C 1
ATOM 1035 O O . TYR A 1 124 ? 6.816 0.191 -18.314 1.00 93.19 124 TYR A O 1
ATOM 1043 N N . GLY A 1 125 ? 5.465 1.828 -17.576 1.00 90.75 125 GLY A N 1
ATOM 1044 C CA . GLY A 1 125 ? 5.012 2.239 -18.910 1.00 90.75 125 GLY A CA 1
ATOM 1045 C C . GLY A 1 125 ? 6.175 2.596 -19.844 1.00 90.75 125 GLY A C 1
ATOM 1046 O O . GLY A 1 125 ? 6.242 2.114 -20.973 1.00 90.75 125 GLY A O 1
ATOM 1047 N N . LEU A 1 126 ? 7.168 3.344 -19.347 1.00 89.00 126 LEU A N 1
ATOM 1048 C CA . LEU A 1 126 ? 8.380 3.658 -20.114 1.00 89.00 126 LEU A CA 1
ATOM 1049 C C . LEU A 1 126 ? 9.196 2.412 -20.499 1.00 89.00 126 LEU A C 1
ATOM 1051 O O . LEU A 1 126 ? 9.830 2.402 -21.559 1.00 89.00 126 LEU A O 1
ATOM 1055 N N . ALA A 1 127 ? 9.226 1.388 -19.645 1.00 91.44 127 ALA A N 1
ATOM 1056 C CA . ALA A 1 127 ? 9.909 0.131 -19.937 1.00 91.44 127 ALA A CA 1
ATOM 1057 C C . ALA A 1 127 ? 9.162 -0.686 -20.998 1.00 91.44 127 ALA A C 1
ATOM 1059 O O . ALA A 1 127 ? 9.789 -1.188 -21.931 1.00 91.44 127 ALA A O 1
ATOM 1060 N N . LEU A 1 128 ? 7.832 -0.765 -20.897 1.00 92.50 128 LEU A N 1
ATOM 1061 C CA . LEU A 1 128 ? 6.980 -1.427 -21.891 1.00 92.50 128 LEU A CA 1
ATOM 1062 C C . LEU A 1 128 ? 7.102 -0.782 -23.278 1.00 92.50 128 LEU A C 1
ATOM 1064 O O . LEU A 1 128 ? 7.195 -1.488 -24.281 1.00 92.50 128 LEU A O 1
ATOM 1068 N N . ASP A 1 129 ? 7.199 0.546 -23.331 1.00 91.06 129 ASP A N 1
ATOM 1069 C CA . ASP A 1 129 ? 7.394 1.306 -24.572 1.00 91.06 129 ASP A CA 1
ATOM 1070 C C . ASP A 1 129 ? 8.830 1.217 -25.131 1.00 91.06 129 ASP A C 1
ATOM 1072 O O . ASP A 1 129 ? 9.138 1.787 -26.185 1.00 91.06 129 ASP A O 1
ATOM 1076 N N . GLY A 1 130 ? 9.745 0.542 -24.425 1.00 87.44 130 GLY A N 1
ATOM 1077 C CA . GLY A 1 130 ? 11.153 0.417 -24.804 1.00 87.44 130 GLY A CA 1
ATOM 1078 C C . GLY A 1 130 ? 11.949 1.724 -24.702 1.00 87.44 130 GLY A C 1
ATOM 1079 O O . GLY A 1 130 ? 13.036 1.832 -25.278 1.00 87.44 130 GLY A O 1
ATOM 1080 N N . VAL A 1 131 ? 11.430 2.731 -23.988 1.00 86.94 131 VAL A N 1
ATOM 1081 C CA . VAL A 1 131 ? 12.135 3.998 -23.714 1.00 86.94 131 VAL A CA 1
ATOM 1082 C C . VAL A 1 131 ? 13.294 3.760 -22.746 1.00 86.94 131 VAL A C 1
ATOM 1084 O O . VAL A 1 131 ? 14.362 4.364 -22.881 1.00 86.94 131 VAL A O 1
ATOM 1087 N N . ILE A 1 132 ? 13.101 2.849 -21.794 1.00 85.75 132 ILE A N 1
ATOM 1088 C CA . ILE A 1 132 ? 14.139 2.347 -20.894 1.00 85.75 132 ILE A CA 1
ATOM 1089 C C . ILE A 1 132 ? 14.218 0.814 -20.980 1.00 85.75 132 ILE A C 1
ATOM 1091 O O . ILE A 1 132 ? 13.218 0.171 -21.288 1.00 85.75 132 ILE A O 1
ATOM 1095 N N . PRO A 1 133 ? 15.379 0.209 -20.678 1.00 88.94 133 PRO A N 1
ATOM 1096 C CA . PRO A 1 133 ? 15.481 -1.235 -20.473 1.00 88.94 133 PRO A CA 1
ATOM 1097 C C . PRO A 1 133 ? 14.590 -1.718 -19.319 1.00 88.94 133 PRO A C 1
ATOM 1099 O O . PRO A 1 133 ? 14.548 -1.064 -18.271 1.00 88.94 133 PRO A O 1
ATOM 1102 N N . MET A 1 134 ? 13.938 -2.873 -19.484 1.00 92.62 134 MET A N 1
ATOM 1103 C CA . MET A 1 134 ? 13.090 -3.486 -18.450 1.00 92.62 134 MET A CA 1
ATOM 1104 C C . MET A 1 134 ? 13.881 -3.788 -17.175 1.00 92.62 134 MET A C 1
ATOM 1106 O O . MET A 1 134 ? 13.383 -3.585 -16.075 1.00 92.62 134 MET A O 1
ATOM 1110 N N . GLU A 1 135 ? 15.155 -4.153 -17.301 1.00 92.25 135 GLU A N 1
ATOM 1111 C CA . GLU A 1 135 ? 16.035 -4.455 -16.171 1.00 92.25 135 GLU A CA 1
ATOM 1112 C C . GLU A 1 135 ? 16.239 -3.238 -15.257 1.00 92.25 135 GLU A C 1
ATOM 1114 O O . GLU A 1 135 ? 16.378 -3.375 -14.042 1.00 92.25 135 GLU A O 1
ATOM 1119 N N . ASN A 1 136 ? 16.226 -2.025 -15.824 1.00 90.12 136 ASN A N 1
ATOM 1120 C CA . ASN A 1 136 ? 16.322 -0.796 -15.036 1.00 90.12 136 ASN A CA 1
ATOM 1121 C C . ASN A 1 136 ? 15.043 -0.530 -14.244 1.00 90.12 136 ASN A C 1
ATOM 1123 O O . ASN A 1 136 ? 15.113 0.029 -13.147 1.00 90.12 136 ASN A O 1
ATOM 1127 N N . PHE A 1 137 ? 13.891 -0.867 -14.823 1.00 92.38 137 PHE A N 1
ATOM 1128 C CA . PHE A 1 137 ? 12.624 -0.801 -14.117 1.00 92.38 137 PHE A CA 1
ATOM 1129 C C . PHE A 1 137 ? 12.578 -1.863 -13.015 1.00 92.38 137 PHE A C 1
ATOM 1131 O O . PHE A 1 137 ? 12.333 -1.507 -11.866 1.00 92.38 137 PHE A O 1
ATOM 1138 N N . ASP A 1 138 ? 12.908 -3.118 -13.325 1.00 94.69 138 ASP A N 1
ATOM 1139 C CA . ASP A 1 138 ? 12.920 -4.217 -12.357 1.00 94.69 138 ASP A CA 1
ATOM 1140 C C . ASP A 1 138 ? 13.824 -3.899 -11.164 1.00 94.69 138 ASP A C 1
ATOM 1142 O O . ASP A 1 138 ? 13.406 -4.037 -10.015 1.00 94.69 138 ASP A O 1
ATOM 1146 N N . PHE A 1 139 ? 15.028 -3.376 -11.412 1.00 92.31 139 PHE A N 1
ATOM 1147 C CA . PHE A 1 139 ? 15.919 -2.936 -10.341 1.00 92.31 139 PHE A CA 1
ATOM 1148 C C . PHE A 1 139 ? 15.261 -1.892 -9.426 1.00 92.31 139 PHE A C 1
ATOM 1150 O O . PHE A 1 139 ? 15.364 -1.997 -8.204 1.00 92.31 139 PHE A O 1
ATOM 1157 N N . ALA A 1 140 ? 14.579 -0.890 -9.991 1.00 90.94 140 ALA A N 1
ATOM 1158 C CA . ALA A 1 140 ? 13.904 0.146 -9.210 1.00 90.94 140 ALA A CA 1
ATOM 1159 C C . ALA A 1 140 ? 12.691 -0.406 -8.449 1.00 90.94 140 ALA A C 1
ATOM 1161 O O . ALA A 1 140 ? 12.526 -0.103 -7.267 1.00 90.94 140 ALA A O 1
ATOM 1162 N N . PHE A 1 141 ? 11.883 -1.244 -9.102 1.00 94.75 141 PHE A N 1
ATOM 1163 C CA . PHE A 1 141 ? 10.731 -1.906 -8.502 1.00 94.75 141 PHE A CA 1
ATOM 1164 C C . PHE A 1 141 ? 11.143 -2.735 -7.286 1.00 94.75 141 PHE A C 1
ATOM 1166 O O . PHE A 1 141 ? 10.609 -2.518 -6.201 1.00 94.75 141 PHE A O 1
ATOM 1173 N N . PHE A 1 142 ? 12.142 -3.612 -7.421 1.00 95.56 142 PHE A N 1
ATOM 1174 C CA . PHE A 1 142 ? 12.615 -4.433 -6.304 1.00 95.56 142 PHE A CA 1
ATOM 1175 C C . PHE A 1 142 ? 13.337 -3.606 -5.236 1.00 95.56 142 PHE A C 1
ATOM 1177 O O . PHE A 1 142 ? 13.114 -3.822 -4.048 1.00 95.56 142 PHE A O 1
ATOM 1184 N N . SER A 1 143 ? 14.120 -2.590 -5.613 1.00 93.50 143 SER A N 1
ATOM 1185 C CA . SER A 1 143 ? 14.762 -1.695 -4.633 1.00 93.50 143 SER A CA 1
ATOM 1186 C C . SER A 1 143 ? 13.740 -0.965 -3.759 1.00 93.50 143 SER A C 1
ATOM 1188 O O . SER A 1 143 ? 13.922 -0.851 -2.542 1.00 93.50 143 SER A O 1
ATOM 1190 N N . TYR A 1 144 ? 12.650 -0.492 -4.364 1.00 93.50 144 TYR A N 1
ATOM 1191 C CA . TYR A 1 144 ? 11.553 0.115 -3.628 1.00 93.50 144 TYR A CA 1
ATOM 1192 C C . TYR A 1 144 ? 10.791 -0.930 -2.812 1.00 93.50 144 TYR A C 1
ATOM 1194 O O . TYR A 1 144 ? 10.648 -0.766 -1.604 1.00 93.50 144 TYR A O 1
ATOM 1202 N N . LEU A 1 145 ? 10.339 -2.021 -3.431 1.00 95.25 145 LEU A N 1
ATOM 1203 C CA . LEU A 1 145 ? 9.485 -3.005 -2.774 1.00 95.25 145 LEU A CA 1
ATOM 1204 C C . LEU A 1 145 ? 10.194 -3.687 -1.600 1.00 95.25 145 LEU A C 1
ATOM 1206 O O . LEU A 1 145 ? 9.596 -3.839 -0.536 1.00 95.25 145 LEU A O 1
ATOM 1210 N N . ASP A 1 146 ? 11.473 -4.039 -1.748 1.00 95.12 146 ASP A N 1
ATOM 1211 C CA . ASP A 1 146 ? 12.223 -4.756 -0.721 1.00 95.12 146 ASP A CA 1
ATOM 1212 C C . ASP A 1 146 ? 12.736 -3.850 0.389 1.00 95.12 146 ASP A C 1
ATOM 1214 O O . ASP A 1 146 ? 12.601 -4.212 1.563 1.00 95.12 146 ASP A O 1
ATOM 1218 N N . ASN A 1 147 ? 13.263 -2.679 0.021 1.00 91.56 147 ASN A N 1
ATOM 1219 C CA . ASN A 1 147 ? 14.058 -1.835 0.916 1.00 91.56 147 ASN A CA 1
ATOM 1220 C C . ASN A 1 147 ? 13.447 -0.448 1.160 1.00 91.56 147 ASN A C 1
ATOM 1222 O O . ASN A 1 147 ? 14.034 0.354 1.880 1.00 91.56 147 ASN A O 1
ATOM 1226 N N . GLY A 1 148 ? 12.314 -0.124 0.533 1.00 89.62 148 GLY A N 1
ATOM 1227 C CA . GLY A 1 148 ? 11.709 1.207 0.605 1.00 89.62 148 GLY A CA 1
ATOM 1228 C C . GLY A 1 148 ? 12.555 2.296 -0.054 1.00 89.62 148 GLY A C 1
ATOM 1229 O O . GLY A 1 148 ? 12.367 3.469 0.256 1.00 89.62 148 GLY A O 1
ATOM 1230 N N . THR A 1 149 ? 13.498 1.928 -0.934 1.00 88.94 149 THR A N 1
ATOM 1231 C CA . THR A 1 149 ? 14.375 2.899 -1.604 1.00 88.94 149 THR A CA 1
ATOM 1232 C C . THR A 1 149 ? 13.533 3.781 -2.521 1.00 88.94 149 THR A C 1
ATOM 1234 O O . THR A 1 149 ? 12.937 3.252 -3.462 1.00 88.94 149 THR A O 1
ATOM 1237 N N . PRO A 1 150 ? 13.463 5.101 -2.281 1.00 84.88 150 PRO A N 1
ATOM 1238 C CA . PRO A 1 150 ? 12.617 5.953 -3.093 1.00 84.88 150 PRO A CA 1
ATOM 1239 C C . PRO A 1 150 ? 13.122 6.073 -4.532 1.00 84.88 150 PRO A C 1
ATOM 1241 O O . PRO A 1 150 ? 14.330 6.074 -4.781 1.00 84.88 150 PRO A O 1
ATOM 1244 N N . LEU A 1 151 ? 12.197 6.230 -5.475 1.00 83.62 151 LEU A N 1
ATOM 1245 C CA . LEU A 1 151 ? 12.517 6.524 -6.863 1.00 83.62 151 LEU A CA 1
ATOM 1246 C C . LEU A 1 151 ? 13.067 7.947 -6.985 1.00 83.62 151 LEU A C 1
ATOM 1248 O O . LEU A 1 151 ? 12.485 8.910 -6.487 1.00 83.62 151 LEU A O 1
ATOM 1252 N N . ASP A 1 152 ? 14.172 8.075 -7.712 1.00 76.69 152 ASP A N 1
ATOM 1253 C CA . ASP A 1 152 ? 14.697 9.362 -8.156 1.00 76.69 152 ASP A CA 1
ATOM 1254 C C . ASP A 1 152 ? 13.945 9.794 -9.426 1.00 76.69 152 ASP A C 1
ATOM 1256 O O . ASP A 1 152 ? 14.301 9.422 -10.551 1.00 76.69 152 ASP A O 1
ATOM 1260 N N . SER A 1 153 ? 12.854 10.539 -9.236 1.00 67.56 153 SER A N 1
ATOM 1261 C CA . SER A 1 153 ? 12.001 11.042 -10.318 1.00 67.56 153 SER A CA 1
ATOM 1262 C C . SER A 1 153 ? 12.763 11.950 -11.292 1.00 67.56 153 SER A C 1
ATOM 1264 O O . SER A 1 153 ? 12.518 11.885 -12.498 1.00 67.56 153 SER A O 1
ATOM 1266 N N . ASP A 1 154 ? 13.743 12.724 -10.818 1.00 68.50 154 ASP A N 1
ATOM 1267 C CA . ASP A 1 154 ? 14.587 13.582 -11.658 1.00 68.50 154 ASP A CA 1
ATOM 1268 C C . ASP A 1 154 ? 15.483 12.760 -12.586 1.00 68.50 154 ASP A C 1
ATOM 1270 O O . ASP A 1 154 ? 15.643 13.077 -13.772 1.00 68.50 154 ASP A O 1
ATOM 1274 N N . LEU A 1 155 ? 16.068 11.677 -12.072 1.00 66.81 155 LEU A N 1
ATOM 1275 C CA . LEU A 1 155 ? 16.846 10.750 -12.885 1.00 66.81 155 LEU A CA 1
ATOM 1276 C C . LEU A 1 155 ? 15.971 10.081 -13.953 1.00 66.81 155 LEU A C 1
ATOM 1278 O O . LEU A 1 155 ? 16.418 9.933 -15.096 1.00 66.81 155 LEU A O 1
ATOM 1282 N N . ILE A 1 156 ? 14.736 9.708 -13.603 1.00 65.81 156 ILE A N 1
ATOM 1283 C CA . ILE A 1 156 ? 13.766 9.111 -14.532 1.00 65.81 156 ILE A CA 1
ATOM 1284 C C . ILE A 1 156 ? 13.422 10.101 -15.649 1.00 65.81 156 ILE A C 1
ATOM 1286 O O . ILE A 1 156 ? 13.559 9.761 -16.827 1.00 65.81 156 ILE A O 1
ATOM 1290 N N . TRP A 1 157 ? 13.083 11.347 -15.306 1.00 64.38 157 TRP A N 1
ATOM 1291 C CA . TRP A 1 157 ? 12.788 12.409 -16.274 1.00 64.38 157 TRP A CA 1
ATOM 1292 C C . TRP A 1 157 ? 13.969 12.736 -17.193 1.00 64.38 157 TRP A C 1
ATOM 1294 O O . TRP A 1 157 ? 13.813 12.902 -18.404 1.00 64.38 157 TRP A O 1
ATOM 1304 N N . ARG A 1 158 ? 15.190 12.788 -16.655 1.00 68.12 158 ARG A N 1
ATOM 1305 C CA . ARG A 1 158 ? 16.394 13.023 -17.470 1.00 68.12 158 ARG A CA 1
ATOM 1306 C C . ARG A 1 158 ? 16.693 11.867 -18.419 1.00 68.12 158 ARG A C 1
ATOM 1308 O O . ARG A 1 158 ? 17.229 12.101 -19.503 1.00 68.12 158 ARG A O 1
ATOM 1315 N N . LYS A 1 159 ? 16.400 10.625 -18.021 1.00 63.53 159 LYS A N 1
ATOM 1316 C CA . LYS A 1 159 ? 16.583 9.442 -18.872 1.00 63.53 159 LYS A CA 1
ATOM 1317 C C . LYS A 1 159 ? 15.513 9.361 -19.962 1.00 63.53 159 LYS A C 1
ATOM 1319 O O . LYS A 1 159 ? 15.875 9.093 -21.106 1.00 63.53 159 LYS A O 1
ATOM 1324 N N . SER A 1 160 ? 14.251 9.667 -19.652 1.00 59.94 160 SER A N 1
ATOM 1325 C CA . SER A 1 160 ? 13.155 9.664 -20.634 1.00 59.94 160 SER A CA 1
ATOM 1326 C C . SER A 1 160 ? 13.335 10.732 -21.720 1.00 59.94 160 SER A C 1
ATOM 1328 O O . SER A 1 160 ? 13.060 10.476 -22.891 1.00 59.94 160 SER A O 1
ATOM 1330 N N . MET A 1 161 ? 13.912 11.891 -21.380 1.00 59.88 161 MET A N 1
ATOM 1331 C CA . MET A 1 161 ? 14.238 12.934 -22.361 1.00 59.88 161 MET A CA 1
ATOM 1332 C C . MET A 1 161 ? 15.466 12.625 -23.235 1.00 59.88 161 MET A C 1
ATOM 1334 O O . MET A 1 161 ? 15.690 13.308 -24.234 1.00 59.88 161 MET A O 1
ATOM 1338 N N . LYS A 1 162 ? 16.281 11.612 -22.901 1.00 57.53 162 LYS A N 1
ATOM 1339 C CA . LYS A 1 162 ? 17.581 11.397 -23.560 1.00 57.53 162 LYS A CA 1
ATOM 1340 C C . LYS A 1 162 ? 17.573 10.545 -24.832 1.00 57.53 162 LYS A C 1
ATOM 1342 O O . LYS A 1 162 ? 18.601 10.573 -25.504 1.00 57.53 162 LYS A O 1
ATOM 1347 N N . LYS A 1 163 ? 16.492 9.862 -25.246 1.00 49.78 163 LYS A N 1
ATOM 1348 C CA . LYS A 1 163 ? 16.429 9.230 -26.590 1.00 49.78 163 LYS A CA 1
ATOM 1349 C C . LYS A 1 163 ? 15.008 9.035 -27.154 1.00 49.78 163 LYS A C 1
ATOM 1351 O O . LYS A 1 163 ? 14.347 8.048 -26.866 1.00 49.78 163 LYS A O 1
ATOM 1356 N N . LYS A 1 164 ? 14.671 9.828 -28.176 1.00 50.22 164 LYS A N 1
ATOM 1357 C CA . LYS A 1 164 ? 14.326 9.274 -29.500 1.00 50.22 164 LYS A CA 1
ATOM 1358 C C . LYS A 1 164 ? 15.385 9.794 -30.478 1.00 50.22 164 LYS A C 1
ATOM 1360 O O . LYS A 1 164 ? 15.504 11.012 -30.583 1.00 50.22 164 LYS A O 1
ATOM 1365 N N . PRO A 1 165 ? 16.165 8.950 -31.185 1.00 53.94 165 PRO A N 1
ATOM 1366 C CA . PRO A 1 165 ? 16.842 9.437 -32.380 1.00 53.94 165 PRO A CA 1
ATOM 1367 C C . PRO A 1 165 ? 15.757 9.992 -33.297 1.00 53.94 165 PRO A C 1
ATOM 1369 O O . PRO A 1 165 ? 14.763 9.308 -33.575 1.00 53.94 165 PRO A O 1
ATOM 1372 N N . SER A 1 166 ? 15.914 11.245 -33.709 1.00 57.88 166 SER A N 1
ATOM 1373 C CA . SER A 1 166 ? 14.983 11.849 -34.649 1.00 57.88 166 SER A CA 1
ATOM 1374 C C . SER A 1 166 ? 14.967 11.013 -35.933 1.00 57.88 166 SER A C 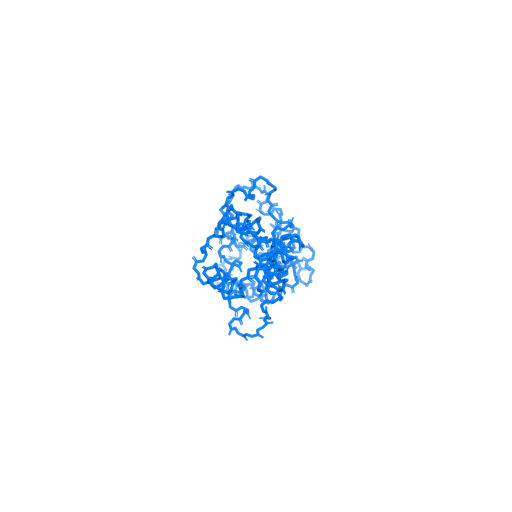1
ATOM 1376 O O . SER A 1 166 ? 15.926 10.299 -36.246 1.00 57.88 166 SER A O 1
ATOM 1378 N N . LEU A 1 167 ? 13.884 11.087 -36.709 1.00 54.81 167 LEU A N 1
ATOM 1379 C CA . LEU A 1 167 ? 13.836 10.439 -38.025 1.00 54.81 167 LEU A CA 1
ATOM 1380 C C . LEU A 1 167 ? 15.058 10.844 -38.881 1.00 54.81 167 LEU A C 1
ATOM 1382 O O . LEU A 1 167 ? 15.605 10.029 -39.615 1.00 54.81 167 LEU A O 1
ATOM 1386 N N . LEU A 1 168 ? 15.550 12.074 -38.692 1.00 54.56 168 LEU A N 1
ATOM 1387 C CA . LEU A 1 168 ? 16.768 12.608 -39.301 1.00 54.56 168 LEU A CA 1
ATOM 1388 C C . LEU A 1 168 ? 18.048 11.885 -38.853 1.00 54.56 168 LEU A C 1
ATOM 1390 O O . LEU A 1 168 ? 18.930 11.669 -39.680 1.00 54.56 168 LEU A O 1
ATOM 1394 N N . ASP A 1 169 ? 18.157 11.467 -37.592 1.00 68.31 169 ASP A N 1
ATOM 1395 C CA . ASP A 1 169 ? 19.313 10.702 -37.097 1.00 68.31 169 ASP A CA 1
ATOM 1396 C C . ASP A 1 169 ? 19.330 9.276 -37.659 1.00 68.31 169 ASP A C 1
ATOM 1398 O O . ASP A 1 169 ? 20.397 8.742 -37.968 1.00 68.31 169 ASP A O 1
ATOM 1402 N N . LYS A 1 170 ? 18.145 8.683 -37.867 1.00 61.03 170 LYS A N 1
ATOM 1403 C CA . LYS A 1 170 ? 17.997 7.394 -38.562 1.00 61.03 170 LYS A CA 1
ATOM 1404 C C . LYS A 1 170 ? 18.328 7.505 -40.054 1.00 61.03 170 LYS A C 1
ATOM 1406 O O . LYS A 1 170 ? 18.997 6.634 -40.593 1.00 61.03 170 LYS A O 1
ATOM 1411 N N . ILE A 1 171 ? 17.920 8.587 -40.718 1.00 64.12 171 ILE A N 1
ATOM 1412 C CA . ILE A 1 171 ? 18.235 8.827 -42.137 1.00 64.12 171 ILE A CA 1
ATOM 1413 C C . ILE A 1 171 ? 19.741 9.083 -42.327 1.00 64.12 171 ILE A C 1
ATOM 1415 O O . ILE A 1 171 ? 20.352 8.539 -43.245 1.00 64.12 171 ILE A O 1
ATOM 1419 N N . LYS A 1 172 ? 20.380 9.842 -41.427 1.00 66.06 172 LYS A N 1
ATOM 1420 C CA . LYS A 1 172 ? 21.828 10.117 -41.478 1.00 66.06 172 LYS A CA 1
ATOM 1421 C C . LYS A 1 172 ? 22.704 8.881 -41.262 1.00 66.06 172 LYS A C 1
ATOM 1423 O O . LYS A 1 172 ? 23.826 8.864 -41.762 1.00 66.06 172 LYS A O 1
ATOM 1428 N N . SER A 1 173 ? 22.241 7.872 -40.520 1.00 65.38 173 SER A N 1
ATOM 1429 C CA . SER A 1 173 ? 23.001 6.627 -40.334 1.00 65.38 173 SER A CA 1
ATOM 1430 C C . SER A 1 173 ? 22.903 5.688 -41.540 1.00 65.38 173 SER A C 1
ATOM 1432 O O . SER A 1 173 ? 23.851 4.954 -41.807 1.00 65.38 173 SER A O 1
ATOM 1434 N N . ILE A 1 174 ? 21.803 5.758 -42.299 1.00 68.75 174 ILE A N 1
ATOM 1435 C CA . ILE A 1 174 ? 21.605 5.005 -43.548 1.00 68.75 174 ILE A CA 1
ATOM 1436 C C . ILE A 1 174 ? 22.441 5.605 -44.686 1.00 68.75 17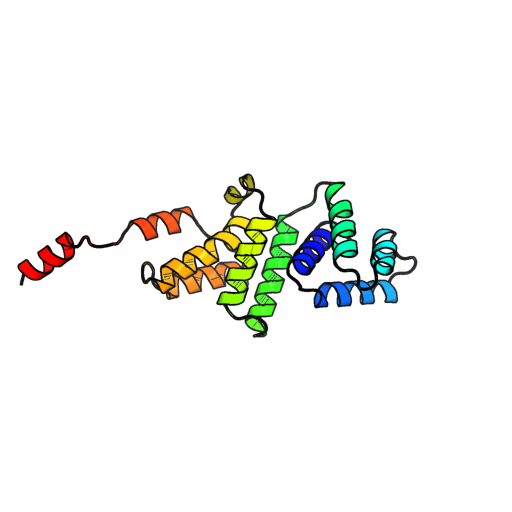4 ILE A C 1
ATOM 1438 O O . ILE A 1 174 ? 23.037 4.864 -45.454 1.00 68.75 174 ILE A O 1
ATOM 1442 N N . LEU A 1 175 ? 22.553 6.935 -44.754 1.00 61.50 175 LEU A N 1
ATOM 1443 C CA . LEU A 1 175 ? 23.312 7.645 -45.797 1.00 61.50 175 LEU A CA 1
ATOM 1444 C C . LEU A 1 175 ? 24.842 7.660 -45.585 1.00 61.50 175 LEU A C 1
ATOM 1446 O O . LEU A 1 175 ? 25.558 8.282 -46.364 1.00 61.50 175 LEU A O 1
ATOM 1450 N N . LYS A 1 176 ? 25.350 7.030 -44.516 1.00 59.00 176 LYS A N 1
ATOM 1451 C CA . LYS A 1 176 ? 26.791 6.900 -44.213 1.00 59.00 176 LYS A CA 1
ATOM 1452 C C . LYS A 1 176 ? 27.353 5.487 -44.456 1.00 59.00 176 LYS A C 1
ATOM 1454 O O . LYS A 1 176 ? 28.493 5.229 -44.073 1.00 59.00 176 LYS A O 1
ATOM 1459 N N . ARG A 1 177 ? 26.566 4.585 -45.045 1.00 47.31 177 ARG A N 1
ATOM 1460 C CA . ARG A 1 177 ? 27.018 3.299 -45.600 1.00 47.31 177 ARG A CA 1
ATOM 1461 C C . ARG A 1 177 ? 27.049 3.386 -47.116 1.00 47.31 177 ARG A C 1
ATOM 1463 O O . ARG A 1 177 ? 27.913 2.697 -47.691 1.00 47.31 177 ARG A O 1
#

Secondary structure (DSSP, 8-state):
--HHHHHHHHHHHHTT--HHHHHHHHHHHHH-SSPPHHHHHHHTTTT-HHHHHHHHHHHHHTS---HHHHHHHHHHHHHHHHHTTSS-HHHHHHHHHHHHHHHS-GGGGGSSHHHHHHHHHHHHHHHHTTSS-HHHHHHHHHHHHHH-PPP-HHHHHHHHTT----HHHHHHHHTT-

Solvent-accessible surface area (backbone atoms only — not comparable to full-atom values): 9944 Å² total; per-residue (Å²): 137,57,55,38,55,34,49,38,46,33,52,36,45,78,73,72,48,48,68,72,50,54,56,52,51,53,51,44,70,76,71,47,81,80,64,52,71,70,59,50,55,54,64,73,36,68,89,41,61,67,57,43,35,52,52,31,49,54,67,40,72,78,54,93,70,60,61,67,62,23,49,51,52,52,41,50,50,50,38,52,32,41,80,69,69,76,32,56,72,66,55,46,30,55,48,35,26,54,47,26,68,78,69,46,50,85,81,42,52,79,66,30,58,51,30,27,35,38,48,48,39,56,45,46,51,37,24,76,72,61,66,38,63,55,67,63,40,50,53,50,52,50,40,26,48,76,69,65,46,57,58,61,63,67,61,50,53,57,51,64,72,66,61,75,78,49,75,65,55,57,50,56,60,62,77,72,114

Foldseek 3Di:
DDLLVLVLQLLCLVVPRCVVVVVVLVVCVVPDPPDDPLSVCLVVCPPVSVSSSVSSVVVNVPDDDDVVSSLVVLLQVLLCCPVVVVDDPLRQLVSLQVSLVVPPDPVCCVVQRSVQSNCLNVLCVCCVVVLDPVVVSVVSSCCCSPPVDGDPVVVSVVSSVPDDCPVVNVVVVVVVD

Mean predicted aligned error: 8.1 Å

Sequence (177 aa):
MKREDAFYYKTLLMFGFSDGYDEWLNYYLEKESPLSDIVLELSLCGSDVNKTISLLHNYCAEQNFDKAVSHDKLRLFFKNAYYSNRMSKEEVLSTMYRLSLNIGDPGDFDIKLWGSMYYLDYYYGLALDGVIPMENFDFAFFSYLDNGTPLDSDLIWRKSMKKKPSLLDKIKSILKR

Radius of gyration: 21.06 Å; Cα contacts (8 Å, |Δi|>4): 141; chains: 1; bounding box: 47×34×74 Å

pLDDT: mean 85.08, std 13.43, range [47.31, 97.94]